Protein AF-A0A4X2LAL0-F1 (afdb_monomer)

InterPro domains:
  IPR000626 Ubiquitin-like domain [PS50053] (23-62)
  IPR022617 Rad60/SUMO-like domain [PF11976] (25-55)
  IPR029071 Ubiquitin-like domain superfamily [SSF54236] (23-62)

Radius of gyration: 20.94 Å; Cα contacts (8 Å, |Δi|>4): 45; chains: 1; boundin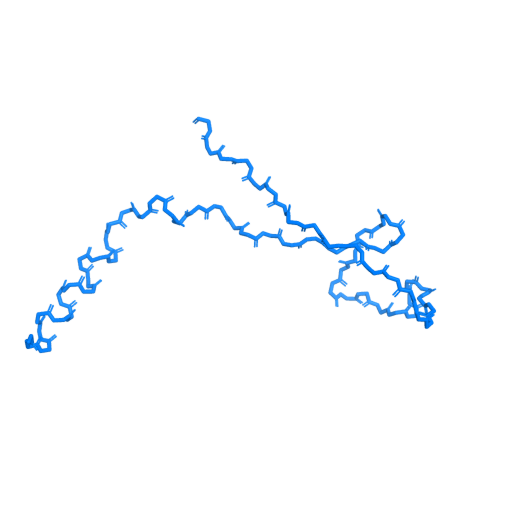g box: 35×41×49 Å

Solvent-accessible surface area (backbone atoms only — not comparable to full-atom values): 4333 Å² total; per-residue (Å²): 132,55,71,69,56,54,54,51,51,53,54,55,58,69,72,49,86,57,84,80,76,54,69,78,84,40,77,45,44,24,47,96,84,40,81,61,56,96,86,64,46,58,79,80,69,68,62,61,89,92,66,74,74,48,78,42,75,51,77,66,73,74,88,128

pLDDT: mean 84.83, std 13.58, range [48.22, 95.88]

Foldseek 3Di:
DDPVVVVVVVVVVVPDPPPVPDDPFDKFKDFVNHTDDPPDDCVNVVHDPPGDIDMDTPPPDGDD

Nearest PDB structures (foldseek):
  2io0-assembly1_B  TM=6.712E-01  e=2.799E-04  Homo sapiens
  6uyv-assembly1_A  TM=9.605E-01  e=2.514E-02  Homo sapiens
  6dj9-assembly3_J  TM=7.009E-01  e=8.820E-01  Homo sapiens
  7pub-assembly1_DU  TM=5.324E-01  e=3.941E-01  Trypanosoma brucei brucei
  6sga-assembly1_DU  TM=5.441E-01  e=1.614E+00  Trypanosoma brucei brucei

Organism: Vombatus ursinus (NCBI:txid29139)

Structure (mmCIF, N/CA/C/O backbone):
data_AF-A0A4X2LAL0-F1
#
_entry.id   AF-A0A4X2LAL0-F1
#
loop_
_atom_site.group_PDB
_atom_site.id
_atom_site.type_symbol
_atom_site.label_atom_id
_atom_site.label_alt_id
_atom_site.label_comp_id
_atom_site.label_asym_id
_atom_site.label_entity_id
_atom_site.label_seq_id
_atom_site.pdbx_PDB_ins_code
_atom_site.Cartn_x
_atom_site.Cartn_y
_atom_site.Cartn_z
_atom_site.occupancy
_atom_site.B_iso_or_equiv
_atom_site.auth_seq_id
_atom_site.auth_comp_id
_atom_site.auth_asym_id
_atom_site.auth_atom_id
_atom_site.pdbx_PDB_model_num
ATOM 1 N N . LEU A 1 1 ? 17.294 -18.614 29.596 1.00 67.25 1 LEU A N 1
ATOM 2 C CA . LEU A 1 1 ? 16.024 -19.269 29.199 1.00 67.25 1 LEU A CA 1
ATOM 3 C C . LEU A 1 1 ? 16.388 -20.450 28.309 1.00 67.25 1 LEU A C 1
ATOM 5 O O . LEU A 1 1 ? 17.158 -20.241 27.379 1.00 67.25 1 LEU A O 1
ATOM 9 N N . THR A 1 2 ? 15.953 -21.674 28.614 1.00 94.12 2 THR A N 1
ATOM 10 C CA . THR A 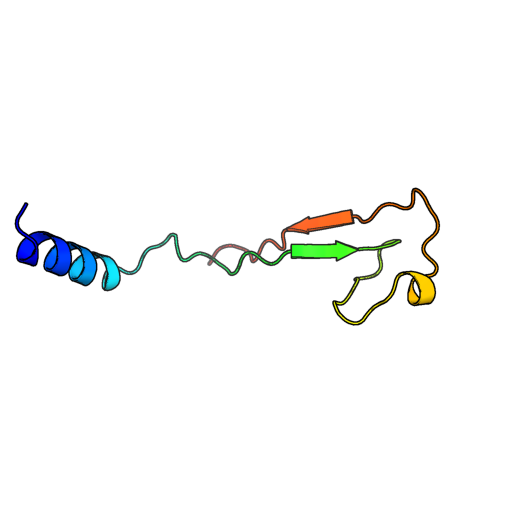1 2 ? 16.228 -22.821 27.729 1.00 94.12 2 THR A CA 1
ATOM 11 C C . THR A 1 2 ? 15.365 -22.718 26.470 1.00 94.12 2 THR A C 1
ATOM 13 O O . THR A 1 2 ? 14.318 -22.069 26.477 1.00 94.12 2 THR A O 1
ATOM 16 N N . ILE A 1 3 ? 15.782 -23.370 25.382 1.00 94.69 3 ILE A N 1
ATOM 17 C CA . ILE A 1 3 ? 15.038 -23.394 24.109 1.00 94.69 3 ILE A CA 1
ATOM 18 C C . ILE A 1 3 ? 13.604 -23.899 24.323 1.00 94.69 3 ILE A C 1
ATOM 20 O O . ILE A 1 3 ? 12.660 -23.338 23.778 1.00 94.69 3 ILE A O 1
ATOM 24 N N . THR A 1 4 ? 13.424 -24.900 25.187 1.00 95.00 4 THR A N 1
ATOM 25 C CA . THR A 1 4 ? 12.104 -25.418 25.565 1.00 95.00 4 THR A CA 1
ATOM 26 C C . THR A 1 4 ? 11.215 -24.352 26.203 1.00 95.00 4 THR A C 1
ATOM 28 O O . THR A 1 4 ? 10.039 -24.261 25.865 1.00 95.00 4 THR A O 1
ATOM 31 N N . THR A 1 5 ? 11.770 -23.498 27.067 1.00 95.31 5 THR A N 1
ATOM 32 C CA . THR A 1 5 ? 11.034 -22.376 27.661 1.00 95.31 5 THR A CA 1
ATOM 33 C C . THR A 1 5 ? 10.656 -21.333 26.611 1.00 95.31 5 THR A C 1
ATOM 35 O O . THR A 1 5 ? 9.544 -20.819 26.645 1.00 95.31 5 THR A O 1
ATOM 38 N N . ILE A 1 6 ? 11.542 -21.040 25.656 1.00 95.88 6 ILE A N 1
ATOM 39 C CA . ILE A 1 6 ? 11.271 -20.076 24.577 1.00 95.88 6 ILE A CA 1
ATOM 40 C C . IL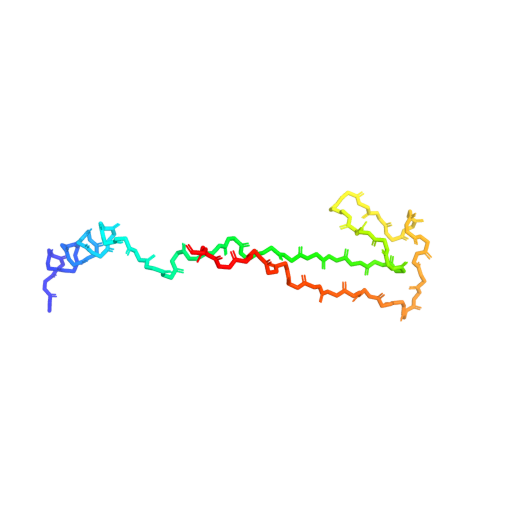E A 1 6 ? 10.144 -20.584 23.667 1.00 95.88 6 ILE A C 1
ATOM 42 O O . ILE A 1 6 ? 9.199 -19.848 23.394 1.00 95.88 6 ILE A O 1
ATOM 46 N N . LEU A 1 7 ? 10.198 -21.851 23.250 1.00 95.75 7 LEU A N 1
ATOM 47 C CA . LEU A 1 7 ? 9.164 -22.460 22.405 1.00 95.75 7 LEU A CA 1
ATOM 48 C C . LEU A 1 7 ? 7.804 -22.525 23.109 1.00 95.75 7 LEU A C 1
ATOM 50 O O . LEU A 1 7 ? 6.780 -22.241 22.491 1.00 95.75 7 LEU A O 1
ATOM 54 N N . LEU A 1 8 ? 7.790 -22.842 24.405 1.00 95.69 8 LEU A N 1
ATOM 55 C CA . LEU A 1 8 ? 6.563 -22.889 25.198 1.00 95.69 8 LEU A CA 1
ATOM 56 C C . LEU A 1 8 ? 5.936 -21.495 25.378 1.00 95.69 8 LEU A C 1
ATOM 58 O O . LEU A 1 8 ? 4.718 -21.362 25.289 1.00 95.69 8 LEU A O 1
ATOM 62 N N . LEU A 1 9 ? 6.753 -20.451 25.561 1.00 94.56 9 LEU A N 1
ATOM 63 C CA . LEU A 1 9 ? 6.281 -19.063 25.625 1.00 94.56 9 LEU A CA 1
ATOM 64 C C . LEU A 1 9 ? 5.700 -18.584 24.286 1.00 94.56 9 LEU A C 1
ATOM 66 O O . LEU A 1 9 ? 4.652 -17.940 24.279 1.00 94.56 9 LEU A O 1
ATOM 70 N N . LEU A 1 10 ? 6.335 -18.925 23.161 1.00 92.69 10 LEU A N 1
ATOM 71 C CA . LEU A 1 10 ? 5.826 -18.598 21.822 1.00 92.69 10 LEU A CA 1
ATOM 72 C C . LEU A 1 10 ? 4.507 -19.321 21.516 1.00 92.69 10 LEU A C 1
ATOM 74 O O . LEU A 1 10 ? 3.573 -18.702 21.006 1.00 92.69 10 LEU A O 1
ATOM 78 N N . LEU A 1 11 ? 4.405 -20.607 21.872 1.00 94.00 11 LEU A N 1
ATOM 79 C CA . LEU A 1 11 ? 3.170 -21.380 21.728 1.00 94.00 11 LEU A CA 1
ATOM 80 C C . LEU A 1 11 ? 2.036 -20.769 22.562 1.00 94.00 11 LEU A C 1
ATOM 82 O O . LEU A 1 11 ? 0.938 -20.563 22.049 1.00 94.00 11 LEU A O 1
ATOM 86 N N . LEU A 1 12 ? 2.306 -20.418 23.821 1.00 93.12 12 LEU A N 1
ATOM 87 C CA . LEU A 1 12 ? 1.316 -19.815 24.714 1.00 93.12 12 LEU A CA 1
ATOM 88 C C . LEU A 1 12 ? 0.865 -18.425 24.234 1.00 93.12 12 LEU A C 1
ATOM 90 O O . LEU A 1 12 ? -0.325 -18.119 24.280 1.00 93.12 12 LEU A O 1
ATOM 94 N N . LEU A 1 13 ? 1.783 -17.612 23.702 1.00 87.19 13 LEU A N 1
ATOM 95 C CA . LEU A 1 13 ? 1.463 -16.304 23.122 1.00 87.19 13 LEU A CA 1
ATOM 96 C C . LEU A 1 13 ? 0.595 -16.420 21.856 1.00 87.19 13 LEU A C 1
ATOM 98 O O . LEU A 1 13 ? -0.242 -15.557 21.610 1.00 87.19 13 LEU A O 1
ATOM 102 N N . SER A 1 14 ? 0.755 -17.495 21.076 1.00 84.62 14 SER A N 1
ATOM 103 C CA . SER A 1 14 ? -0.030 -17.734 19.853 1.00 84.62 14 SER A CA 1
ATOM 104 C C . SER A 1 14 ? -1.502 -18.090 20.109 1.00 84.62 14 SER A C 1
ATOM 106 O O . SER A 1 14 ? -2.341 -17.880 19.232 1.00 84.62 14 SER A O 1
ATOM 108 N N . LEU A 1 15 ? -1.814 -18.602 21.305 1.00 90.19 15 LEU A N 1
ATOM 109 C CA . LEU A 1 15 ? -3.160 -19.008 21.722 1.00 90.19 15 LEU A CA 1
ATOM 110 C C . LEU A 1 15 ? -3.946 -17.872 22.390 1.00 90.19 15 LEU A C 1
ATOM 112 O O . LEU A 1 15 ? -5.152 -18.002 22.598 1.00 90.19 15 LEU A O 1
ATOM 116 N N . LEU A 1 16 ? -3.285 -16.762 22.729 1.00 86.06 16 LEU A N 1
ATOM 117 C CA . LEU A 1 16 ? -3.950 -15.600 23.298 1.00 86.06 16 LEU A CA 1
ATOM 118 C C . LEU A 1 16 ? -4.686 -14.842 22.176 1.00 86.06 16 LEU A C 1
ATOM 120 O O . LEU A 1 16 ? -4.050 -14.460 21.189 1.00 86.06 16 LEU A O 1
ATOM 124 N N . PRO A 1 17 ? -6.003 -14.586 22.290 1.00 74.81 17 PRO A N 1
ATOM 125 C CA . PRO A 1 17 ? -6.698 -13.709 21.359 1.00 74.81 17 PRO A CA 1
ATOM 126 C C . PRO A 1 17 ? -6.167 -12.288 21.562 1.00 74.81 17 PRO A C 1
ATOM 128 O O . PRO A 1 17 ? -6.550 -11.586 22.494 1.00 74.81 17 PRO A O 1
ATOM 131 N N . LEU A 1 18 ? -5.212 -11.888 20.723 1.00 73.62 18 LEU A N 1
ATOM 132 C CA . LEU A 1 18 ? -4.613 -10.563 20.794 1.00 73.62 18 LEU A CA 1
ATOM 133 C C . LEU A 1 18 ? -5.644 -9.534 20.306 1.00 73.62 18 LEU A C 1
ATOM 135 O O . LEU A 1 18 ? -5.982 -9.560 19.122 1.00 73.62 18 LEU A O 1
ATOM 139 N N . PRO A 1 19 ? -6.096 -8.591 21.156 1.00 66.06 19 PRO A N 1
ATOM 140 C CA . PRO A 1 19 ? -7.040 -7.538 20.758 1.00 66.06 19 PRO A CA 1
ATOM 141 C C . PRO A 1 19 ? -6.457 -6.596 19.689 1.00 66.06 19 PRO A C 1
ATOM 143 O O . PRO A 1 19 ? -7.180 -5.846 19.047 1.00 66.06 19 PRO A O 1
ATOM 146 N N . TRP A 1 20 ? -5.140 -6.673 19.473 1.00 66.56 20 TRP A N 1
ATOM 147 C CA . TRP A 1 20 ? -4.387 -5.944 18.454 1.00 66.56 20 TRP A CA 1
ATOM 148 C C . TRP A 1 20 ? -4.287 -6.665 17.111 1.00 66.56 20 TRP A C 1
ATOM 150 O O . TRP A 1 20 ? -3.792 -6.071 16.156 1.00 66.56 20 TRP A O 1
ATOM 160 N N . ARG A 1 21 ? -4.810 -7.895 16.977 1.00 60.00 21 ARG A N 1
ATOM 161 C CA . ARG A 1 21 ? -5.249 -8.398 15.661 1.00 60.00 21 ARG A CA 1
ATOM 162 C C . ARG A 1 21 ? -6.551 -7.679 15.278 1.00 60.00 21 ARG A C 1
ATOM 164 O O . ARG A 1 21 ? -7.591 -8.291 15.068 1.00 60.00 21 ARG A O 1
ATOM 171 N N . GLY A 1 22 ? -6.468 -6.350 15.290 1.00 62.47 22 GLY A N 1
ATOM 172 C CA . GLY A 1 22 ? -7.450 -5.419 14.780 1.00 62.47 22 GLY A CA 1
ATOM 173 C C . GLY A 1 22 ? -7.449 -5.450 13.256 1.00 62.47 22 GLY A C 1
ATOM 174 O O . GLY A 1 22 ? -6.719 -6.229 12.636 1.00 62.47 22 GLY A O 1
ATOM 175 N N . PRO A 1 23 ? -8.328 -4.653 12.653 1.00 63.28 23 PRO A N 1
ATOM 176 C CA . PRO A 1 23 ? -8.839 -4.943 11.338 1.00 63.28 23 PRO A CA 1
ATOM 177 C C . PRO A 1 23 ? -7.752 -4.761 10.279 1.00 63.28 23 PRO A C 1
ATOM 179 O O . PRO A 1 23 ? -6.775 -4.038 10.480 1.00 63.28 23 PRO A O 1
ATOM 182 N N . SER A 1 24 ? -7.911 -5.480 9.169 1.00 64.00 24 SER A N 1
ATOM 183 C CA . SER A 1 24 ? -7.011 -5.438 8.023 1.00 64.00 24 SER A CA 1
ATOM 184 C C . SER A 1 24 ? -6.742 -3.986 7.637 1.00 64.00 24 SER A C 1
ATOM 186 O O . SER A 1 24 ? -7.619 -3.322 7.088 1.00 64.00 24 SER A O 1
ATOM 188 N N . TRP A 1 25 ? -5.543 -3.498 7.946 1.00 64.69 25 TRP A N 1
ATOM 189 C CA . TRP A 1 25 ? -5.045 -2.225 7.452 1.00 64.69 25 TRP A CA 1
ATOM 190 C C . TRP A 1 25 ? -5.107 -2.266 5.927 1.00 64.69 25 TRP A C 1
ATOM 192 O O . TRP A 1 25 ? -4.318 -2.962 5.292 1.00 64.69 25 TRP A O 1
ATOM 202 N N . GLN A 1 26 ? -6.092 -1.585 5.349 1.00 76.00 26 GLN A N 1
ATOM 203 C CA . GLN A 1 26 ? -6.308 -1.561 3.909 1.00 76.00 26 GLN A CA 1
ATOM 204 C C . GLN A 1 26 ? -6.015 -0.152 3.418 1.00 76.00 26 GLN A C 1
ATOM 206 O O . GLN A 1 26 ? -6.570 0.813 3.931 1.00 76.00 26 GLN A O 1
ATOM 211 N N . ILE A 1 27 ? -5.105 -0.026 2.463 1.00 86.06 27 ILE A N 1
ATOM 212 C CA . ILE A 1 27 ? -4.731 1.256 1.868 1.00 86.06 27 ILE A CA 1
ATOM 213 C C . ILE A 1 27 ? -5.486 1.382 0.545 1.00 86.06 27 ILE A C 1
ATOM 215 O O . ILE A 1 27 ? -5.586 0.407 -0.200 1.00 86.06 27 ILE A O 1
ATOM 219 N N . ARG A 1 28 ? -6.042 2.561 0.267 1.00 89.50 28 ARG A N 1
ATOM 220 C CA . ARG A 1 28 ? -6.663 2.898 -1.017 1.00 89.50 28 ARG A CA 1
ATOM 221 C C . ARG A 1 28 ? -5.883 4.022 -1.673 1.00 89.50 28 ARG A C 1
ATOM 223 O O . ARG A 1 28 ? -5.573 5.014 -1.020 1.00 89.50 28 ARG A O 1
ATOM 230 N N . PHE A 1 29 ? -5.613 3.844 -2.955 1.00 93.44 29 PHE A N 1
ATOM 231 C CA . PHE A 1 29 ? -4.967 4.825 -3.812 1.00 93.44 29 PHE A CA 1
ATOM 232 C C 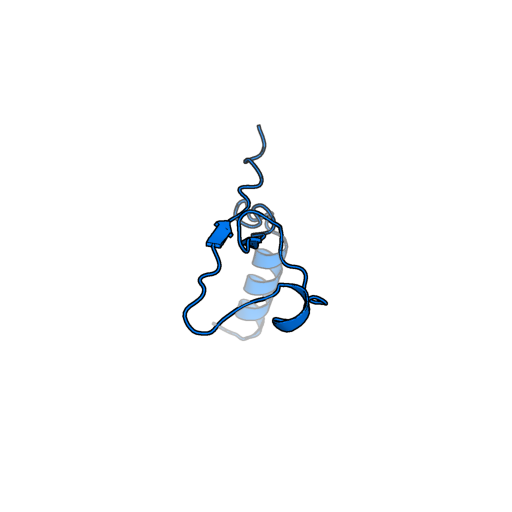. PHE A 1 29 ? -6.038 5.463 -4.685 1.00 93.44 29 PHE A C 1
ATOM 234 O O . PHE A 1 29 ? -6.852 4.740 -5.267 1.00 93.44 29 PHE A O 1
ATOM 241 N N . LEU A 1 30 ? -6.060 6.789 -4.743 1.00 94.38 30 LEU A N 1
ATOM 242 C CA . LEU A 1 30 ? -6.922 7.543 -5.638 1.00 94.38 30 LEU A CA 1
ATOM 243 C C . LEU A 1 30 ? -6.063 8.394 -6.571 1.00 94.38 30 LEU A C 1
ATOM 245 O O . LEU A 1 30 ? -5.123 9.048 -6.127 1.00 94.38 30 LEU A O 1
ATOM 249 N N . PHE A 1 31 ? -6.423 8.409 -7.845 1.00 95.12 31 PHE A N 1
ATOM 250 C CA . PHE A 1 31 ? -5.906 9.340 -8.837 1.00 95.12 31 PHE A CA 1
ATOM 251 C C . PHE A 1 31 ? -7.094 10.131 -9.389 1.00 95.12 31 PHE A C 1
ATOM 253 O O . PHE A 1 31 ? -8.104 9.524 -9.746 1.00 95.12 3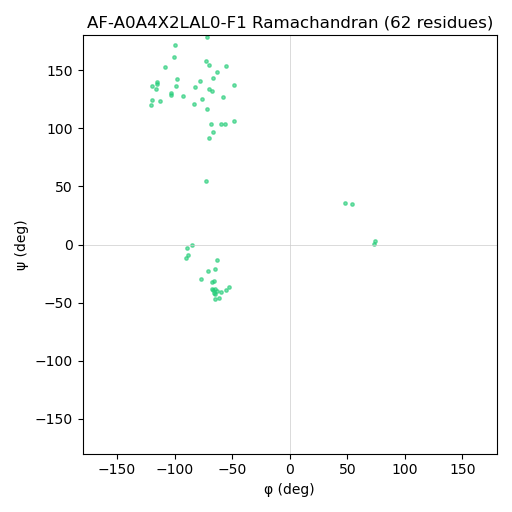1 PHE A O 1
ATOM 260 N N . ASP A 1 32 ? -7.044 11.464 -9.328 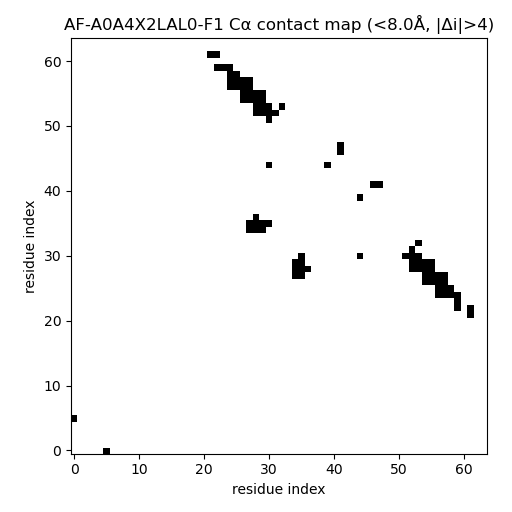1.00 93.56 32 ASP A N 1
ATOM 261 C CA . ASP A 1 32 ? -8.177 12.350 -9.651 1.00 93.56 32 ASP A CA 1
ATOM 262 C C . ASP A 1 32 ? -9.509 11.949 -8.982 1.00 93.56 32 ASP A C 1
ATOM 264 O O . ASP A 1 32 ? -10.609 12.049 -9.532 1.00 93.56 32 ASP A O 1
ATOM 268 N N . GLY A 1 33 ? -9.418 11.445 -7.748 1.00 90.31 33 GLY A N 1
ATOM 269 C CA . GLY A 1 33 ? -10.568 10.973 -6.974 1.00 90.31 33 GLY A CA 1
ATOM 270 C C . GLY A 1 33 ? -11.155 9.630 -7.430 1.00 90.31 33 GLY A C 1
ATOM 271 O O . GLY A 1 33 ? -12.143 9.182 -6.843 1.00 90.31 33 GLY A O 1
ATOM 272 N N . GLN A 1 34 ? -10.568 8.963 -8.428 1.00 92.50 34 GLN A N 1
ATOM 273 C CA . GLN A 1 34 ? -10.932 7.610 -8.859 1.00 92.50 34 GLN A CA 1
ATOM 274 C C 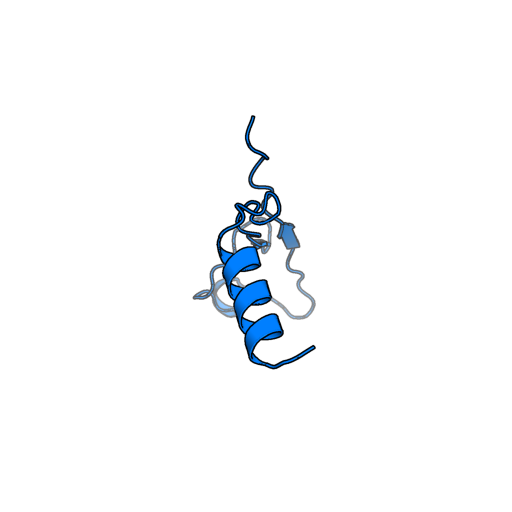. GLN A 1 34 ? -9.993 6.558 -8.247 1.00 92.50 34 GLN A C 1
ATOM 276 O O . GLN A 1 34 ? -8.798 6.812 -8.113 1.00 92.50 34 GLN A O 1
ATOM 281 N N . PRO A 1 35 ? -10.494 5.371 -7.855 1.00 92.19 35 PRO A N 1
ATOM 282 C CA . PRO A 1 35 ? -9.656 4.320 -7.290 1.00 92.19 35 PRO A CA 1
ATOM 283 C C . PRO A 1 35 ? -8.691 3.741 -8.321 1.00 92.19 35 PRO A C 1
ATOM 285 O O . PRO A 1 35 ? -9.107 3.343 -9.405 1.00 92.19 35 PRO A O 1
ATOM 288 N N . VAL A 1 36 ? -7.425 3.625 -7.927 1.00 94.94 36 VAL A N 1
ATOM 289 C CA . VAL A 1 36 ? -6.381 2.965 -8.715 1.00 94.94 36 VAL A CA 1
ATOM 290 C C . VAL A 1 36 ? -6.282 1.497 -8.306 1.00 94.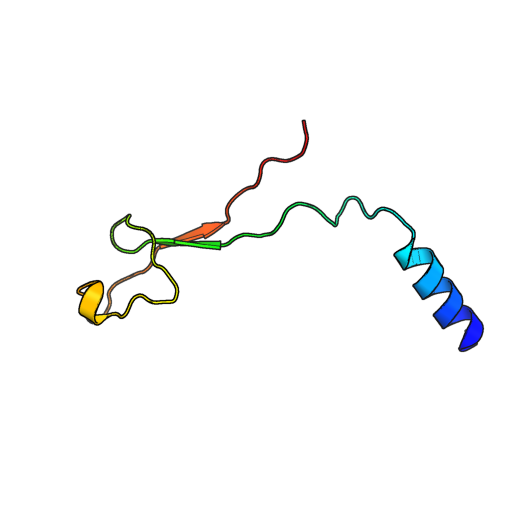94 36 VAL A C 1
ATOM 292 O O . VAL A 1 36 ? -6.145 1.179 -7.119 1.00 94.94 36 VAL A O 1
ATOM 295 N N . ASN A 1 37 ? -6.348 0.601 -9.287 1.00 92.94 37 ASN A N 1
ATOM 296 C CA . ASN A 1 37 ? -6.183 -0.840 -9.123 1.00 92.94 37 ASN A CA 1
ATOM 297 C C . ASN A 1 37 ? -4.775 -1.279 -9.534 1.00 92.94 37 ASN A C 1
ATOM 299 O O . ASN A 1 37 ? -4.085 -0.618 -10.301 1.00 92.94 37 ASN A O 1
ATOM 303 N N . GLU A 1 38 ? -4.367 -2.461 -9.079 1.00 89.94 38 GLU A N 1
ATOM 304 C CA . GLU A 1 38 ? -3.039 -3.019 -9.376 1.00 89.94 38 GLU A CA 1
ATOM 305 C C . GL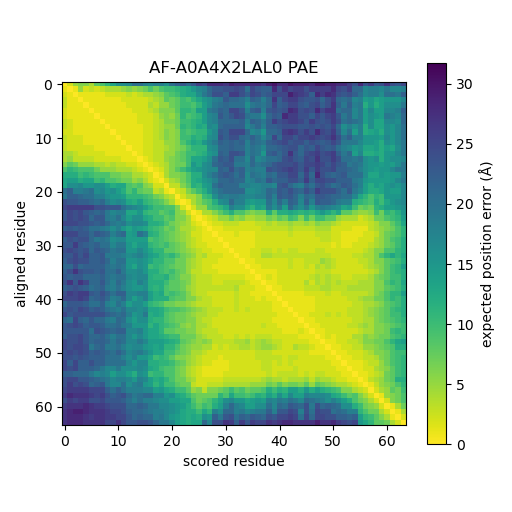U A 1 38 ? -2.815 -3.323 -10.867 1.00 89.94 38 GLU A C 1
ATOM 307 O O . GLU A 1 38 ? -1.677 -3.447 -11.312 1.00 89.94 38 GLU A O 1
ATOM 312 N N . THR A 1 39 ? -3.893 -3.477 -11.639 1.00 95.50 39 THR A N 1
ATOM 313 C CA . THR A 1 39 ? -3.842 -3.730 -13.085 1.00 95.50 39 THR A CA 1
ATOM 314 C C . THR A 1 39 ? -3.801 -2.457 -13.921 1.00 95.50 39 THR A C 1
ATOM 316 O O . THR A 1 39 ? -3.635 -2.554 -15.137 1.00 95.50 39 THR A O 1
ATOM 319 N N . ASP A 1 40 ? -3.996 -1.294 -13.300 1.00 95.25 40 ASP A N 1
ATOM 320 C CA . ASP A 1 40 ? -4.035 -0.024 -14.010 1.00 95.25 40 ASP A CA 1
ATOM 321 C C . ASP A 1 40 ? -2.609 0.425 -14.350 1.00 95.25 40 ASP A C 1
ATOM 323 O O . ASP A 1 40 ? -1.667 0.258 -13.573 1.00 95.25 40 ASP A O 1
ATOM 327 N N . THR A 1 41 ? -2.440 0.987 -15.544 1.00 94.19 41 THR A N 1
ATOM 328 C CA . THR A 1 41 ? -1.167 1.555 -15.997 1.00 94.19 41 THR A CA 1
ATOM 329 C C . THR A 1 41 ? -1.252 3.079 -16.036 1.00 94.19 41 THR A C 1
ATOM 331 O O . THR A 1 41 ? -2.331 3.613 -16.297 1.00 94.19 41 THR A O 1
ATOM 334 N N . PRO A 1 42 ? -0.127 3.800 -15.872 1.00 92.75 42 PRO A N 1
ATOM 335 C CA . PRO A 1 42 ? -0.113 5.260 -15.977 1.00 92.75 42 PRO A CA 1
ATOM 336 C C . PRO A 1 42 ? -0.734 5.775 -17.283 1.00 92.75 42 PRO A C 1
ATOM 338 O O . PRO A 1 42 ? -1.471 6.748 -17.276 1.00 92.75 42 PRO A O 1
ATOM 341 N N . ALA A 1 43 ? -0.527 5.061 -18.396 1.00 94.19 43 ALA A N 1
ATOM 342 C CA . ALA A 1 43 ? -1.115 5.416 -19.687 1.00 94.19 43 ALA A CA 1
ATOM 343 C C . ALA A 1 43 ? -2.647 5.267 -19.728 1.00 94.19 43 ALA A C 1
ATOM 345 O O . ALA A 1 43 ? -3.307 6.010 -20.443 1.00 94.19 43 ALA A O 1
ATOM 346 N N . GLN A 1 44 ? -3.223 4.309 -18.992 1.00 94.25 44 GLN A N 1
ATOM 347 C CA . GLN A 1 44 ? -4.681 4.133 -18.903 1.00 94.25 44 GLN A CA 1
ATOM 348 C C . GLN A 1 44 ? -5.337 5.156 -17.982 1.00 94.25 44 GLN A C 1
ATOM 350 O O . GLN A 1 44 ? -6.502 5.485 -18.174 1.00 94.25 44 GLN A O 1
ATOM 355 N N . LEU A 1 45 ? -4.590 5.614 -16.980 1.00 93.44 45 LEU A N 1
ATOM 356 C CA . LEU A 1 45 ? -5.006 6.666 -16.065 1.00 93.44 45 LEU A CA 1
ATOM 357 C C . LEU A 1 45 ? -4.715 8.062 -16.628 1.00 93.44 45 LEU A C 1
ATOM 359 O O . LEU A 1 45 ? -5.030 9.030 -15.962 1.00 93.44 45 LEU A O 1
ATOM 363 N N . GLU A 1 46 ? -4.133 8.160 -17.830 1.00 95.12 46 GLU A N 1
ATOM 364 C CA . GLU A 1 46 ? -3.726 9.425 -18.458 1.00 95.12 46 GLU A CA 1
ATOM 365 C C . GLU A 1 46 ? -2.808 10.271 -17.556 1.00 95.12 46 GLU A C 1
ATOM 367 O O . GLU A 1 46 ? -2.860 11.492 -17.578 1.00 95.12 46 GLU A O 1
ATOM 372 N N . MET A 1 47 ? -1.949 9.605 -16.778 1.00 94.88 47 MET A N 1
ATOM 373 C CA . MET A 1 47 ? -1.012 10.272 -15.876 1.00 94.88 47 MET A CA 1
ATOM 374 C C . MET A 1 47 ? 0.091 10.997 -16.645 1.00 94.88 47 MET A C 1
ATOM 376 O O . MET A 1 47 ? 0.737 10.415 -17.529 1.00 94.88 47 MET A O 1
ATOM 380 N N . GLU A 1 48 ? 0.360 12.229 -16.238 1.00 95.75 48 GLU A N 1
ATOM 381 C CA . GLU A 1 48 ? 1.484 13.040 -16.685 1.00 95.75 48 GLU A CA 1
ATOM 382 C C . GLU A 1 48 ? 2.644 13.013 -15.672 1.00 95.75 48 GLU A C 1
ATOM 384 O O . GLU A 1 48 ? 2.562 12.444 -14.579 1.00 95.75 48 GLU A O 1
ATOM 389 N N . ASP A 1 49 ? 3.785 13.580 -16.067 1.00 92.81 49 ASP A N 1
ATOM 390 C CA . ASP A 1 49 ? 4.895 13.783 -15.136 1.00 92.81 49 ASP A CA 1
ATOM 391 C C . ASP A 1 49 ? 4.475 14.808 -14.072 1.00 92.81 49 ASP A C 1
ATOM 393 O O . ASP A 1 49 ? 3.775 15.766 -14.380 1.00 92.81 49 ASP A O 1
ATOM 397 N N . GLU A 1 50 ? 4.913 14.610 -12.829 1.00 94.06 50 GLU A N 1
ATOM 398 C CA . GLU A 1 50 ? 4.544 15.433 -11.659 1.00 94.06 50 GLU A CA 1
ATOM 399 C C . GLU A 1 50 ? 3.113 15.252 -11.103 1.00 94.06 50 GLU A C 1
ATOM 401 O O . GLU A 1 50 ? 2.788 15.851 -10.073 1.00 94.06 50 GLU A O 1
ATOM 406 N N . ASP A 1 51 ? 2.293 14.377 -11.690 1.00 95.00 51 ASP A N 1
ATOM 407 C CA . ASP A 1 51 ? 0.977 14.027 -11.150 1.00 95.00 51 ASP A CA 1
ATOM 408 C C . ASP A 1 51 ? 1.050 13.340 -9.776 1.00 95.00 51 ASP A C 1
ATOM 410 O O . ASP A 1 51 ? 1.982 12.596 -9.446 1.00 95.00 51 ASP A O 1
ATOM 414 N N . THR A 1 52 ? 0.023 13.562 -8.951 1.00 94.50 52 THR A N 1
ATOM 415 C CA . THR A 1 52 ? -0.012 13.094 -7.558 1.00 94.50 52 THR A CA 1
ATOM 416 C C . THR A 1 52 ? -1.106 12.062 -7.309 1.00 94.50 52 THR A C 1
ATOM 418 O O . THR A 1 52 ? -2.234 12.212 -7.768 1.00 94.50 52 THR A O 1
ATOM 421 N N . ILE A 1 53 ? -0.791 11.040 -6.510 1.00 95.25 53 ILE A N 1
ATOM 422 C CA . ILE A 1 53 ? -1.750 10.033 -6.038 1.00 95.25 53 ILE A CA 1
ATOM 423 C C . ILE A 1 53 ? -2.107 10.329 -4.583 1.00 95.25 53 ILE A C 1
ATOM 425 O O . ILE A 1 53 ? -1.223 10.414 -3.725 1.00 95.25 53 ILE A O 1
ATOM 429 N N . ASP A 1 54 ? -3.400 10.386 -4.286 1.00 94.75 54 ASP A N 1
ATOM 430 C CA . ASP A 1 54 ? -3.884 10.468 -2.916 1.00 94.75 54 ASP A CA 1
ATOM 431 C C . ASP A 1 54 ? -3.934 9.077 -2.272 1.00 94.75 54 ASP A C 1
ATOM 433 O O . ASP A 1 54 ? -4.423 8.103 -2.852 1.00 94.75 54 ASP A O 1
ATOM 437 N N . VAL A 1 55 ? -3.457 8.975 -1.029 1.00 91.44 55 VAL A N 1
ATOM 438 C CA . VAL A 1 55 ? -3.372 7.704 -0.298 1.00 91.44 55 VAL A CA 1
ATOM 439 C C . VAL A 1 55 ? -4.186 7.772 0.986 1.00 91.44 55 VAL A C 1
ATOM 441 O O . VAL A 1 55 ? -3.894 8.556 1.889 1.00 91.44 55 VAL A O 1
ATOM 444 N N . PHE A 1 56 ? -5.177 6.890 1.103 1.00 87.50 56 PHE A N 1
ATOM 445 C CA . PHE A 1 56 ? -6.058 6.810 2.264 1.00 87.50 56 PHE A CA 1
ATOM 446 C C . PHE A 1 56 ? -5.890 5.486 2.995 1.00 87.50 56 PHE A C 1
ATOM 448 O O . PHE A 1 56 ? -5.858 4.414 2.393 1.00 87.50 56 PHE A O 1
ATOM 455 N N . GLN A 1 57 ? -5.866 5.547 4.324 1.00 85.56 57 GLN A N 1
ATOM 456 C CA . GLN A 1 57 ? -6.066 4.360 5.144 1.00 85.56 57 GLN A CA 1
ATOM 457 C C . GLN A 1 57 ? -7.563 4.118 5.297 1.00 85.56 57 GLN A C 1
ATOM 459 O O . GLN A 1 57 ? -8.297 4.957 5.821 1.00 85.56 57 GLN A O 1
ATOM 464 N N . GLN A 1 58 ? -8.021 2.952 4.860 1.00 72.62 58 GLN A N 1
ATOM 465 C CA . GLN A 1 58 ? -9.364 2.489 5.140 1.00 72.62 58 GLN A CA 1
ATOM 466 C C . GLN A 1 58 ? -9.459 2.180 6.630 1.00 72.62 58 GLN A C 1
ATOM 468 O O . GLN A 1 58 ? -8.993 1.144 7.110 1.00 72.62 58 GLN A O 1
ATOM 473 N N . GLN A 1 59 ? -10.105 3.080 7.363 1.00 67.06 59 GLN A N 1
ATOM 474 C CA . GLN A 1 59 ? -10.585 2.780 8.699 1.00 67.06 59 GLN A CA 1
ATOM 475 C C . GLN A 1 59 ? -11.743 1.794 8.574 1.00 67.06 59 GLN A C 1
ATOM 477 O O . GLN A 1 59 ? -12.907 2.151 8.419 1.00 67.06 59 GLN A O 1
ATOM 482 N N . THR A 1 60 ? -11.427 0.514 8.640 1.00 62.88 60 THR A N 1
ATOM 483 C CA . THR A 1 60 ? -12.367 -0.485 9.140 1.00 62.88 60 THR A CA 1
ATOM 484 C C . THR A 1 60 ? -12.714 -0.088 10.572 1.00 62.88 60 THR A C 1
ATOM 486 O O . THR A 1 60 ? -11.871 -0.201 11.464 1.00 62.88 60 THR A O 1
ATOM 489 N N . GLY A 1 61 ? -13.912 0.473 10.757 1.00 60.50 61 GLY A N 1
ATOM 490 C CA . GLY A 1 61 ? -14.418 0.910 12.054 1.00 60.50 61 GLY A CA 1
ATOM 491 C C . GLY A 1 61 ? -14.233 -0.183 13.102 1.00 60.50 61 GLY A C 1
ATOM 492 O O . GLY A 1 61 ? -14.420 -1.366 12.815 1.00 60.50 61 GLY A O 1
ATOM 493 N N . GLY A 1 62 ? -13.801 0.214 14.299 1.00 56.38 62 GLY A N 1
ATOM 494 C CA . GLY A 1 62 ? -13.656 -0.714 15.416 1.00 56.38 62 GLY A CA 1
ATOM 495 C C . GLY A 1 62 ? -14.969 -1.460 15.691 1.00 56.38 62 GLY A C 1
ATOM 496 O O . GLY A 1 62 ? -16.043 -0.943 15.366 1.00 56.38 62 GLY A O 1
ATOM 497 N N . PRO A 1 63 ? -14.905 -2.674 16.265 1.00 52.69 63 PRO A N 1
ATOM 498 C CA . PRO A 1 63 ? -16.109 -3.380 16.678 1.00 52.69 63 PRO A CA 1
ATOM 499 C C . PRO A 1 63 ? -16.874 -2.500 17.673 1.00 52.69 63 PRO A C 1
ATOM 501 O O . PRO A 1 63 ? -16.281 -1.984 18.621 1.00 52.69 63 PRO A O 1
ATOM 504 N N . SER A 1 64 ? -18.160 -2.276 17.391 1.00 48.22 64 SER A N 1
ATOM 505 C CA . SER A 1 64 ? -19.097 -1.654 18.335 1.00 48.22 64 SER A CA 1
ATOM 506 C C . SER A 1 64 ? -19.229 -2.481 19.608 1.00 48.22 64 SER A C 1
ATOM 508 O O . SER A 1 64 ? -19.120 -3.725 19.509 1.00 48.22 64 SER A O 1
#

Secondary structure (DSSP, 8-state):
--HHHHHHHHHHHHTS--TT--S--EEEEEETTEEPPTT--TTTTTPPTT---EEEEE--PPP-

Mean predicted aligned error: 11.66 Å

Sequence (64 aa):
LTITTILLLLLLLSLLPLPWRGPSWQIRFLFDGQPVNETDTPAQLEMEDEDTIDVFQQQTGGPS